Protein AF-A0A168Q678-F1 (afdb_monomer_lite)

Foldseek 3Di:
DDDDPPPPPPDDPCVVVVLCVVLVPPPQWADPVLLCVPPVCLVVLQVVLVPPDPDVPDPDNDDPVSNVVSVVSSVVSRVVLSCVLVVCVVPVPDPVCVDCSCVDPSSVVSSVVSVVVVVVVVVVVVVVVVVVVPD

Organism: Absidia glauca (NCBI:txid4829)

Secondary structure (DSSP, 8-state):
------------TTHHHHHHHHHTT---PPPHHHHHHTTTHHHHHHHHHH--SPPTT------HHHHHHHHHHHHHHHHHHHHHHHHHHH-TT-GGGGSGGGG-HHHHHHHHHHHHHHHHHHHHHHHHHHTTS--

Radius of gyration: 21.45 Å; chains: 1; bounding box: 68×46×50 Å

Sequence (135 aa):
MEQHNDKTAHISPNLPRELVRSMAGLPINPPTNLCKKLFLAIGEWHGRLAEKEPIPGNPIQPTVAENAFVQVIMMFRKTFIQDSVLMMELYPCYPIWQHSIFSDPAYLSFKGQFSIIARECSSMLALKCEGSDAN

InterPro domains:
  IPR031872 Ndc10, domain 2 [PF16787] (27-107)
  IPR038279 Ndc10, domain 2 superfamily [G3DSA:1.10.443.20] (2-129)

Structure (mmCIF, N/CA/C/O backbone):
data_AF-A0A168Q678-F1
#
_entry.id   AF-A0A168Q678-F1
#
loop_
_atom_site.group_PDB
_atom_site.id
_atom_site.type_symbol
_atom_site.label_atom_id
_atom_site.label_alt_id
_atom_site.label_comp_id
_atom_site.label_asym_id
_atom_site.label_entity_id
_atom_site.label_seq_id
_atom_site.pdbx_PDB_ins_code
_atom_site.Cartn_x
_atom_site.Cartn_y
_atom_site.Cartn_z
_atom_site.occupancy
_atom_site.B_iso_or_equiv
_atom_site.auth_seq_id
_atom_site.auth_comp_id
_atom_site.auth_asym_id
_atom_site.auth_atom_id
_atom_site.pdbx_PDB_model_num
ATOM 1 N N . MET A 1 1 ? -30.393 -29.704 28.425 1.00 37.62 1 MET A N 1
ATOM 2 C CA . MET A 1 1 ? -29.964 -29.748 27.013 1.00 37.62 1 MET A CA 1
ATOM 3 C C . MET A 1 1 ? -29.703 -28.316 26.594 1.00 37.62 1 MET A C 1
ATOM 5 O O . MET A 1 1 ? -30.653 -27.573 26.388 1.00 37.62 1 MET A O 1
ATOM 9 N N . GLU A 1 2 ? -28.438 -27.904 26.619 1.00 41.12 2 GLU A N 1
ATOM 10 C CA . GLU A 1 2 ? -28.012 -26.586 26.143 1.00 41.12 2 GLU A CA 1
ATOM 11 C C . GLU A 1 2 ? -28.196 -26.512 24.625 1.00 41.12 2 GLU A C 1
ATOM 13 O O . GLU A 1 2 ? -27.700 -27.370 23.897 1.00 41.12 2 GLU A O 1
ATOM 18 N N . GLN A 1 3 ? -28.919 -25.499 24.148 1.00 41.94 3 GLN A N 1
ATOM 19 C CA . GLN A 1 3 ? -28.903 -25.131 22.736 1.00 41.94 3 GLN A CA 1
ATOM 20 C C . GLN A 1 3 ? -27.729 -24.179 22.512 1.00 41.94 3 GLN A C 1
ATOM 22 O O . GLN A 1 3 ? -27.738 -23.027 22.946 1.00 41.94 3 GLN A O 1
ATOM 27 N N . HIS A 1 4 ? -26.692 -24.706 21.871 1.00 41.44 4 HIS A N 1
ATOM 28 C CA . HIS A 1 4 ? -25.528 -23.958 21.428 1.00 41.44 4 HIS A CA 1
ATOM 29 C C . HIS A 1 4 ? -25.932 -23.069 20.243 1.00 41.44 4 HIS A C 1
ATOM 31 O O . HIS A 1 4 ? -26.136 -23.548 19.129 1.00 41.44 4 HIS A O 1
ATOM 37 N N . ASN A 1 5 ? -26.072 -21.768 20.496 1.00 48.19 5 ASN A N 1
ATOM 38 C CA . ASN A 1 5 ? -26.328 -20.764 19.468 1.00 48.19 5 ASN A CA 1
ATOM 39 C C . ASN A 1 5 ? -25.065 -20.559 18.624 1.00 48.19 5 ASN A C 1
ATOM 41 O O . ASN A 1 5 ? -24.185 -19.776 18.988 1.00 48.19 5 ASN A O 1
ATOM 45 N N . ASP A 1 6 ? -24.990 -21.252 17.492 1.00 46.91 6 ASP A N 1
ATOM 46 C CA . ASP A 1 6 ? -24.012 -20.985 16.443 1.00 46.91 6 ASP A CA 1
ATOM 47 C C . ASP A 1 6 ? -24.356 -19.650 15.759 1.00 46.91 6 ASP A C 1
ATOM 49 O O . ASP A 1 6 ? -25.207 -19.558 14.873 1.00 46.91 6 ASP A O 1
ATOM 53 N N . LYS A 1 7 ? -23.725 -18.572 16.233 1.00 51.69 7 LYS A N 1
ATOM 54 C CA . LYS A 1 7 ? -23.740 -17.26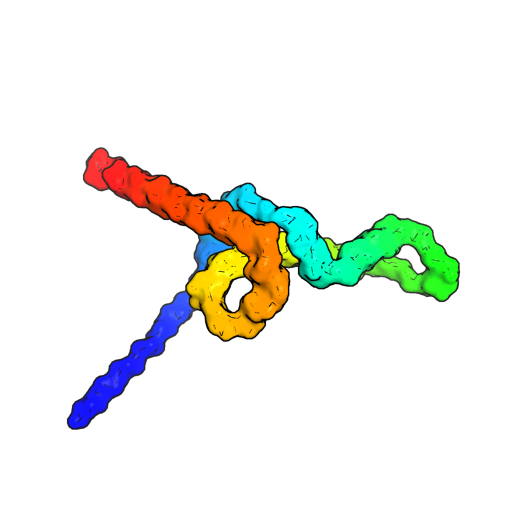1 15.576 1.00 51.69 7 LYS A CA 1
ATOM 55 C C . LYS A 1 7 ? -22.691 -17.256 14.468 1.00 51.69 7 LYS A C 1
ATOM 57 O O . LYS A 1 7 ? -21.689 -16.549 14.554 1.00 51.69 7 LYS A O 1
ATOM 62 N N . THR A 1 8 ? -22.927 -18.030 13.416 1.00 47.34 8 THR A N 1
ATOM 63 C CA . THR A 1 8 ? -22.165 -17.887 12.178 1.00 47.34 8 THR A CA 1
ATOM 64 C C . THR A 1 8 ? -22.545 -16.545 11.549 1.00 47.34 8 THR A C 1
ATOM 66 O O . THR A 1 8 ? -23.649 -16.365 11.034 1.00 47.34 8 THR A O 1
ATOM 69 N N . ALA A 1 9 ? -21.647 -15.563 11.650 1.00 51.62 9 ALA A N 1
ATOM 70 C CA . ALA A 1 9 ? -21.798 -14.271 10.995 1.00 51.62 9 ALA A CA 1
ATOM 71 C C . ALA A 1 9 ? -21.902 -14.494 9.479 1.00 51.62 9 ALA A C 1
ATOM 73 O O . ALA A 1 9 ? -20.947 -14.917 8.829 1.00 51.62 9 ALA A O 1
ATOM 74 N N . HIS A 1 10 ? -23.084 -14.248 8.920 1.00 55.44 10 HIS A N 1
ATOM 75 C CA . HIS A 1 10 ? -23.355 -14.425 7.501 1.00 55.44 10 HIS A CA 1
ATOM 76 C C . HIS A 1 10 ? -22.634 -13.319 6.713 1.00 55.44 10 HIS A C 1
ATOM 78 O O . HIS A 1 10 ? -23.121 -12.194 6.601 1.00 55.44 10 HIS A O 1
ATOM 84 N N . ILE A 1 11 ? -21.439 -13.613 6.199 1.00 53.81 11 ILE A N 1
ATOM 85 C CA . ILE A 1 11 ? -20.664 -12.677 5.376 1.00 53.81 11 ILE A CA 1
ATOM 86 C C . ILE A 1 11 ? -21.398 -12.507 4.039 1.00 53.81 11 ILE A C 1
ATOM 88 O O . ILE A 1 11 ? -21.500 -13.445 3.250 1.00 53.81 11 ILE A O 1
ATOM 92 N N . SER A 1 12 ? -21.938 -11.311 3.783 1.00 48.56 12 SER A N 1
ATOM 93 C CA . SER A 1 12 ? -22.535 -10.981 2.485 1.00 48.56 12 SER A CA 1
ATOM 94 C C . SER A 1 12 ? -21.454 -11.033 1.395 1.00 48.56 12 SER A C 1
ATOM 96 O O . SER A 1 12 ? -20.436 -10.347 1.528 1.00 48.56 12 SER A O 1
ATOM 98 N N . PRO A 1 13 ? -21.654 -11.769 0.285 1.00 51.22 13 PRO A N 1
ATOM 99 C CA . PRO A 1 13 ? -20.673 -11.861 -0.802 1.00 51.22 13 PRO A CA 1
ATOM 100 C C . PRO A 1 13 ? -20.429 -10.517 -1.512 1.00 51.22 13 PRO A C 1
ATOM 102 O O . PRO A 1 13 ? -19.475 -10.383 -2.276 1.00 51.22 13 PRO A O 1
ATOM 105 N N . ASN A 1 14 ? -21.264 -9.507 -1.246 1.00 46.19 14 ASN A N 1
ATOM 106 C CA . ASN A 1 14 ? -21.138 -8.163 -1.807 1.00 46.19 14 ASN A CA 1
ATOM 107 C C . ASN A 1 14 ? -20.399 -7.175 -0.894 1.00 46.19 14 ASN A C 1
ATOM 109 O O . ASN A 1 14 ? -20.040 -6.092 -1.363 1.00 46.19 14 ASN A O 1
ATOM 113 N N . LEU A 1 15 ? -20.117 -7.549 0.361 1.00 59.25 15 LEU A N 1
ATOM 114 C CA . LEU A 1 15 ? -19.455 -6.685 1.343 1.00 59.25 15 LEU A CA 1
ATOM 115 C C . LEU A 1 15 ? -18.135 -6.080 0.820 1.00 59.25 15 LEU A C 1
ATOM 117 O O . LEU A 1 15 ? -17.950 -4.875 0.981 1.00 59.25 15 LEU A O 1
ATOM 121 N N . PRO A 1 16 ? -17.256 -6.818 0.106 1.00 59.47 16 PRO A N 1
ATOM 122 C CA . PRO A 1 16 ? -16.038 -6.228 -0.448 1.00 59.47 16 PRO A CA 1
ATOM 123 C C . PRO A 1 16 ? -16.320 -5.137 -1.489 1.00 59.47 16 PRO A C 1
ATOM 125 O O . PRO A 1 16 ? -15.605 -4.146 -1.556 1.00 59.47 16 PRO A O 1
ATOM 128 N N . ARG A 1 17 ? -17.370 -5.287 -2.306 1.00 58.38 17 ARG A N 1
ATOM 129 C CA . ARG A 1 17 ? -17.678 -4.360 -3.407 1.00 58.38 17 ARG A CA 1
ATOM 130 C C . ARG A 1 17 ? -18.334 -3.078 -2.909 1.00 58.38 17 ARG A C 1
ATOM 132 O O . ARG A 1 17 ? -18.044 -2.007 -3.435 1.00 58.38 17 ARG A O 1
ATOM 139 N N . GLU A 1 18 ? -19.229 -3.185 -1.936 1.00 58.28 18 GLU A N 1
ATOM 140 C CA . GLU A 1 18 ? -19.877 -2.021 -1.326 1.00 58.28 18 GLU A CA 1
ATOM 141 C C . GLU A 1 18 ? -18.888 -1.208 -0.498 1.00 58.28 18 GLU A C 1
ATOM 143 O O . GLU A 1 18 ? -18.859 0.011 -0.639 1.00 58.28 18 GLU A O 1
ATOM 148 N N . LEU A 1 19 ? -18.007 -1.882 0.247 1.00 60.38 19 LEU A N 1
ATOM 149 C CA . LEU A 1 19 ? -16.902 -1.256 0.970 1.00 60.38 19 LEU A CA 1
ATOM 150 C C . LEU A 1 19 ? -15.936 -0.541 0.019 1.00 60.38 19 LEU A C 1
ATOM 152 O O . LEU A 1 19 ? -15.606 0.625 0.209 1.00 60.38 19 LEU A O 1
ATOM 156 N N . VAL A 1 20 ? -15.522 -1.218 -1.057 1.00 60.22 20 VAL A N 1
ATOM 157 C CA . VAL A 1 20 ? -14.683 -0.601 -2.091 1.00 60.22 20 VAL A CA 1
ATOM 158 C C . VAL A 1 20 ? -15.395 0.597 -2.710 1.00 60.22 20 VAL A C 1
ATOM 160 O O . VAL A 1 20 ? -14.741 1.594 -2.957 1.00 60.22 20 VAL A O 1
ATOM 163 N N . ARG A 1 21 ? -16.717 0.563 -2.919 1.00 62.66 21 ARG A N 1
ATOM 164 C CA . ARG A 1 21 ? -17.470 1.699 -3.477 1.00 62.66 21 ARG A CA 1
ATOM 165 C C . ARG A 1 21 ? -17.617 2.867 -2.496 1.00 62.66 21 ARG A C 1
ATOM 167 O O . ARG A 1 21 ? -17.562 4.006 -2.942 1.00 62.66 21 A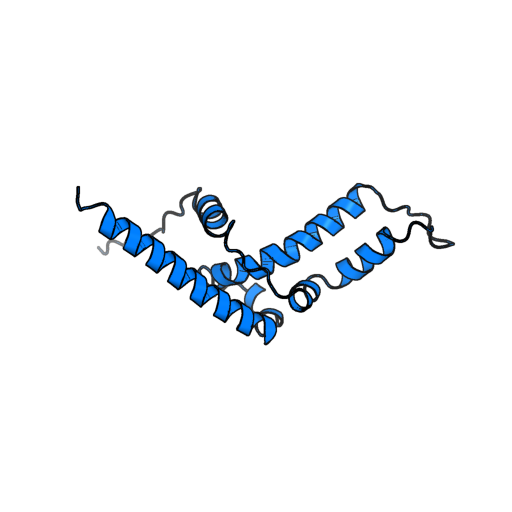RG A O 1
ATOM 174 N N . SER A 1 22 ? -17.798 2.613 -1.199 1.00 59.59 22 SER A N 1
ATOM 175 C CA . SER A 1 22 ? -17.876 3.679 -0.188 1.00 59.59 22 SER A CA 1
ATOM 176 C C . SER A 1 22 ? -16.515 4.333 0.075 1.00 59.59 22 SER A C 1
ATOM 178 O O . SER A 1 22 ? -16.462 5.508 0.429 1.00 59.59 22 SER A O 1
ATOM 180 N N . MET A 1 23 ? -15.419 3.595 -0.134 1.00 57.62 23 MET A N 1
ATOM 181 C CA . MET A 1 23 ? -14.046 4.105 -0.039 1.00 57.62 23 MET A CA 1
ATOM 182 C C . MET A 1 23 ? -13.516 4.693 -1.354 1.00 57.62 23 MET A C 1
ATOM 184 O O . MET A 1 23 ? -12.700 5.620 -1.328 1.00 57.62 23 MET A O 1
ATOM 188 N N . ALA A 1 24 ? -13.973 4.183 -2.504 1.00 51.78 24 ALA A N 1
ATOM 189 C CA . ALA A 1 24 ? -13.637 4.672 -3.839 1.00 51.78 24 ALA A CA 1
ATOM 190 C C . ALA A 1 24 ? -14.299 6.033 -4.067 1.00 51.78 24 ALA A C 1
ATOM 192 O O . ALA A 1 24 ? -15.378 6.150 -4.640 1.00 51.78 24 ALA A O 1
ATOM 193 N N . GLY A 1 25 ? -13.638 7.074 -3.575 1.00 53.22 25 GLY A N 1
ATOM 194 C CA . GLY A 1 25 ? -14.136 8.442 -3.636 1.00 53.22 25 GLY A CA 1
ATOM 195 C C . GLY A 1 25 ? -13.695 9.309 -2.465 1.00 53.22 25 GLY A C 1
ATOM 196 O O . GLY A 1 25 ? -13.845 10.524 -2.550 1.00 53.22 25 GLY A O 1
ATOM 197 N N . LEU A 1 26 ? -13.116 8.731 -1.405 1.00 57.56 26 LEU A N 1
ATOM 198 C CA . LEU A 1 26 ? -12.501 9.526 -0.343 1.00 57.56 26 LEU A CA 1
ATOM 199 C C . LEU A 1 26 ? -11.241 10.206 -0.913 1.00 57.56 26 LEU A C 1
ATOM 201 O O . LEU A 1 26 ? -10.304 9.508 -1.307 1.00 57.56 26 LEU A O 1
ATOM 205 N N . PRO A 1 27 ? -11.189 11.549 -1.002 1.00 59.53 27 PRO A N 1
ATOM 206 C CA . PRO A 1 27 ? -10.168 12.279 -1.755 1.00 59.53 27 PRO A CA 1
ATOM 207 C C . PRO A 1 27 ? -8.849 12.407 -0.977 1.00 59.53 27 PRO A C 1
ATOM 209 O O . PRO A 1 27 ? -8.169 13.430 -1.055 1.00 59.53 27 PRO A O 1
ATOM 212 N N . ILE A 1 28 ? -8.479 11.393 -0.192 1.00 72.00 28 ILE A N 1
ATOM 213 C CA . ILE A 1 28 ? -7.305 11.447 0.676 1.00 72.00 28 ILE A CA 1
ATOM 214 C C . ILE A 1 28 ? -6.229 10.546 0.093 1.00 72.00 28 ILE A C 1
ATOM 216 O O . ILE A 1 28 ? -6.181 9.340 0.326 1.00 72.00 28 ILE A O 1
ATOM 220 N N . ASN A 1 29 ? -5.343 11.162 -0.679 1.00 82.50 29 ASN A N 1
ATOM 221 C CA . ASN A 1 29 ? -4.161 10.476 -1.165 1.00 82.50 29 ASN A CA 1
ATOM 222 C C . ASN A 1 29 ? -3.168 10.301 -0.007 1.00 82.50 29 ASN A C 1
ATOM 224 O O . ASN A 1 29 ? -2.815 11.293 0.639 1.00 82.50 29 ASN A O 1
ATOM 228 N N . PRO A 1 30 ? -2.673 9.081 0.247 1.00 87.50 30 PRO A N 1
ATOM 229 C CA . PRO A 1 30 ? -1.646 8.882 1.253 1.00 87.50 30 PRO A CA 1
ATOM 230 C C . PRO A 1 30 ? -0.345 9.609 0.892 1.00 87.50 30 PRO A C 1
ATOM 232 O O . PRO A 1 30 ? -0.046 9.801 -0.294 1.00 87.50 30 PRO A O 1
ATOM 235 N N . PRO A 1 31 ? 0.476 9.985 1.891 1.00 89.62 31 PRO A N 1
ATOM 236 C CA . PRO A 1 31 ? 1.746 10.654 1.646 1.00 89.62 31 PRO A CA 1
ATOM 237 C C . PRO A 1 31 ? 2.638 9.866 0.675 1.00 89.62 31 PRO A C 1
ATOM 239 O O . PRO A 1 31 ? 2.884 8.667 0.840 1.00 89.62 31 PRO A O 1
ATOM 242 N N . THR A 1 32 ? 3.168 10.541 -0.347 1.00 90.12 32 THR A N 1
ATOM 243 C CA . THR A 1 32 ? 3.986 9.896 -1.390 1.00 90.12 32 THR A CA 1
ATOM 244 C C . THR A 1 32 ? 5.238 9.226 -0.819 1.00 90.12 32 THR A C 1
ATOM 246 O O . THR A 1 32 ? 5.632 8.153 -1.277 1.00 90.12 32 THR A O 1
ATOM 249 N N . ASN A 1 33 ? 5.876 9.840 0.182 1.00 91.69 33 ASN A N 1
ATOM 250 C CA . ASN A 1 33 ? 7.052 9.278 0.853 1.00 91.69 33 ASN A CA 1
ATOM 251 C C . ASN A 1 33 ? 6.723 7.970 1.587 1.00 91.69 33 ASN A C 1
ATOM 253 O O . ASN A 1 33 ? 7.524 7.041 1.550 1.00 91.69 33 ASN A O 1
ATOM 257 N N . LEU A 1 34 ? 5.538 7.880 2.191 1.00 93.12 34 LEU A N 1
ATOM 258 C CA . LEU A 1 34 ? 5.040 6.688 2.858 1.00 93.12 34 LEU A CA 1
ATOM 259 C C . LEU A 1 34 ? 4.756 5.575 1.846 1.00 93.12 34 LEU A C 1
ATOM 261 O O . LEU A 1 34 ? 5.248 4.462 2.008 1.00 93.12 34 LEU A O 1
ATOM 265 N N . CYS A 1 35 ? 4.071 5.888 0.741 1.00 92.06 35 CYS A N 1
ATOM 266 C CA . CYS A 1 35 ? 3.803 4.918 -0.328 1.00 92.06 35 CYS A CA 1
ATOM 267 C C . CYS A 1 35 ? 5.088 4.326 -0.927 1.00 92.06 35 CYS A C 1
ATOM 269 O O . CYS A 1 35 ? 5.128 3.146 -1.267 1.00 92.06 35 CYS A O 1
ATOM 271 N N . LYS A 1 36 ? 6.154 5.129 -1.052 1.00 91.75 36 LYS A N 1
ATOM 272 C CA . LYS A 1 36 ? 7.454 4.669 -1.569 1.00 91.75 36 LYS A CA 1
ATOM 273 C C . LYS A 1 36 ? 8.141 3.647 -0.656 1.00 91.75 36 LYS A C 1
ATOM 275 O O . LYS A 1 36 ? 8.957 2.882 -1.161 1.00 91.75 36 LYS A O 1
ATOM 280 N N . LYS A 1 37 ? 7.812 3.606 0.644 1.00 92.31 37 LYS A N 1
ATOM 281 C CA . LYS A 1 37 ? 8.368 2.627 1.597 1.00 92.31 37 LYS A CA 1
ATOM 282 C C . LYS A 1 37 ? 7.833 1.209 1.371 1.00 92.31 37 LYS A C 1
ATOM 284 O O . LYS A 1 37 ? 8.503 0.249 1.734 1.00 92.31 37 LYS A O 1
ATOM 289 N N . LEU A 1 38 ? 6.667 1.057 0.741 1.00 91.00 38 LEU A N 1
ATOM 290 C CA . LEU A 1 38 ? 6.155 -0.246 0.313 1.00 91.00 38 LEU A CA 1
ATOM 291 C C . LEU A 1 38 ? 6.866 -0.715 -0.951 1.00 91.00 38 LEU A C 1
ATOM 293 O O . LEU A 1 38 ? 6.997 0.041 -1.908 1.00 91.00 38 LEU A O 1
ATOM 297 N N . PHE A 1 39 ? 7.269 -1.985 -1.000 1.00 89.25 39 PHE A N 1
ATOM 298 C CA . PHE A 1 39 ? 7.884 -2.596 -2.184 1.00 89.25 39 PHE A CA 1
ATOM 299 C C . PHE A 1 39 ? 9.069 -1.794 -2.743 1.00 89.25 39 PHE A C 1
ATOM 301 O O . PHE A 1 39 ? 9.105 -1.578 -3.947 1.00 89.25 39 PHE A O 1
ATOM 308 N N . LEU A 1 40 ? 9.983 -1.284 -1.905 1.00 89.25 40 LEU A N 1
ATOM 309 C CA . LEU A 1 40 ? 11.059 -0.330 -2.264 1.00 89.25 40 LEU A CA 1
ATOM 310 C C . LEU A 1 40 ? 11.642 -0.518 -3.679 1.00 89.25 40 LEU A C 1
ATOM 312 O O . LEU A 1 40 ? 11.660 0.435 -4.462 1.00 89.25 40 LEU A O 1
ATOM 316 N N . ALA A 1 41 ? 11.990 -1.761 -4.029 1.00 89.50 41 ALA A N 1
ATOM 317 C CA . ALA A 1 41 ? 12.551 -2.153 -5.322 1.00 89.50 41 ALA A CA 1
ATOM 318 C C . ALA A 1 41 ? 11.750 -1.649 -6.539 1.00 89.50 41 ALA A C 1
ATOM 320 O O . ALA A 1 41 ? 12.331 -1.322 -7.564 1.00 89.50 41 ALA A O 1
ATOM 321 N N . ILE A 1 42 ? 10.424 -1.517 -6.455 1.00 91.25 42 ILE A N 1
ATOM 322 C CA . ILE A 1 42 ? 9.585 -1.072 -7.583 1.00 91.25 42 ILE A CA 1
ATOM 323 C C . ILE A 1 42 ? 9.919 0.358 -8.030 1.00 91.25 42 ILE A C 1
ATOM 325 O O . ILE A 1 42 ? 9.750 0.682 -9.200 1.00 91.25 42 ILE A O 1
ATOM 329 N N . GLY A 1 43 ? 10.416 1.218 -7.132 1.00 87.50 43 GLY A N 1
ATOM 330 C CA . GLY A 1 43 ? 10.872 2.557 -7.528 1.00 87.50 43 GLY A CA 1
ATOM 331 C C . GLY A 1 43 ? 12.132 2.509 -8.396 1.00 87.50 43 GLY A C 1
ATOM 332 O O . GLY A 1 43 ? 12.232 3.237 -9.378 1.00 87.50 43 GLY A O 1
ATOM 333 N N . GLU A 1 44 ? 13.055 1.614 -8.053 1.00 88.25 44 GLU A N 1
ATOM 334 C CA . GLU A 1 44 ? 14.278 1.349 -8.811 1.00 88.25 44 GLU A CA 1
ATOM 335 C C . GLU A 1 44 ? 13.962 0.693 -10.160 1.00 88.25 44 GLU A C 1
ATOM 337 O O . GLU A 1 44 ? 14.441 1.157 -11.193 1.00 88.25 44 GLU A O 1
ATOM 342 N N . TRP A 1 45 ? 13.081 -0.314 -10.174 1.00 88.69 45 TRP A N 1
ATOM 343 C CA . TRP A 1 45 ? 12.597 -0.940 -11.407 1.00 88.69 45 TRP A CA 1
ATOM 344 C C . TRP A 1 45 ? 11.918 0.070 -12.331 1.00 88.69 45 TRP A C 1
ATOM 346 O O . TRP A 1 45 ? 12.225 0.099 -13.514 1.00 88.69 45 TRP A O 1
ATOM 356 N N . HIS A 1 46 ? 11.066 0.955 -11.809 1.00 87.88 46 HIS A N 1
ATOM 357 C CA . HIS A 1 46 ? 10.453 2.006 -12.623 1.00 87.88 46 HIS A CA 1
ATOM 358 C C . HIS A 1 46 ? 11.495 2.925 -13.284 1.00 87.88 46 HIS A C 1
ATOM 360 O O . HIS A 1 46 ? 11.324 3.296 -14.440 1.00 87.88 46 HIS A O 1
ATOM 366 N N . GLY A 1 47 ? 12.573 3.285 -12.577 1.00 86.12 47 GLY A N 1
ATOM 367 C CA . GLY A 1 47 ? 13.673 4.067 -13.154 1.00 86.12 47 GLY A CA 1
ATOM 368 C C . GLY A 1 47 ? 14.388 3.316 -14.278 1.00 86.12 47 GLY A C 1
ATOM 369 O O . GLY A 1 47 ? 14.492 3.829 -15.387 1.00 86.12 47 GLY A O 1
ATOM 370 N N . ARG A 1 48 ? 14.775 2.062 -14.016 1.00 83.88 48 ARG A N 1
ATOM 371 C CA . ARG A 1 48 ? 15.470 1.199 -14.986 1.00 83.88 48 ARG A CA 1
ATOM 372 C C . ARG A 1 48 ? 14.658 0.922 -16.247 1.00 83.88 48 ARG A C 1
ATOM 374 O O . ARG A 1 48 ? 15.225 0.870 -17.326 1.00 83.88 48 ARG A O 1
ATOM 381 N N . LEU A 1 49 ? 13.344 0.734 -16.125 1.00 81.62 49 LEU A N 1
ATOM 382 C CA . LEU A 1 49 ? 12.485 0.500 -17.290 1.00 81.62 49 LEU A CA 1
ATOM 383 C C . LEU A 1 49 ? 12.194 1.797 -18.075 1.00 81.62 49 LEU A C 1
ATOM 385 O O . LEU A 1 49 ? 11.845 1.732 -19.252 1.00 81.62 49 LEU A O 1
ATOM 389 N N . ALA A 1 50 ? 12.323 2.972 -17.441 1.00 77.75 50 ALA A N 1
ATOM 390 C CA . ALA A 1 50 ? 12.190 4.272 -18.104 1.00 77.75 50 ALA A CA 1
ATOM 391 C C . ALA A 1 50 ? 13.460 4.677 -18.876 1.00 77.75 50 ALA A C 1
ATOM 393 O O . ALA A 1 50 ? 13.382 5.471 -19.820 1.00 77.75 50 ALA A O 1
ATOM 394 N N . GLU A 1 51 ? 14.617 4.129 -18.497 1.00 73.75 51 GLU A N 1
ATOM 395 C CA . GLU A 1 51 ? 15.862 4.244 -19.249 1.00 73.75 51 GLU A CA 1
ATOM 396 C C . GLU A 1 51 ? 15.720 3.475 -20.573 1.00 73.75 51 GLU A C 1
ATOM 398 O O . GLU A 1 51 ? 15.729 2.251 -20.634 1.00 73.75 51 GLU A O 1
ATOM 403 N N . LYS A 1 52 ? 15.536 4.225 -21.667 1.00 64.12 52 LYS A N 1
ATOM 404 C CA . LYS A 1 52 ? 15.430 3.685 -23.035 1.00 64.12 52 LYS A CA 1
ATOM 405 C C . LYS A 1 52 ? 16.751 3.123 -23.572 1.00 64.12 52 LYS A C 1
ATOM 407 O O . LYS A 1 52 ? 16.757 2.506 -24.635 1.00 64.12 52 LYS A O 1
ATOM 412 N N . GLU A 1 53 ? 17.853 3.384 -22.879 1.00 62.19 53 GLU A N 1
ATOM 413 C CA . GLU A 1 53 ? 19.188 2.942 -23.258 1.00 62.19 53 GLU A CA 1
ATOM 414 C C . GLU A 1 53 ? 19.403 1.512 -22.739 1.00 62.19 53 GLU A C 1
ATOM 4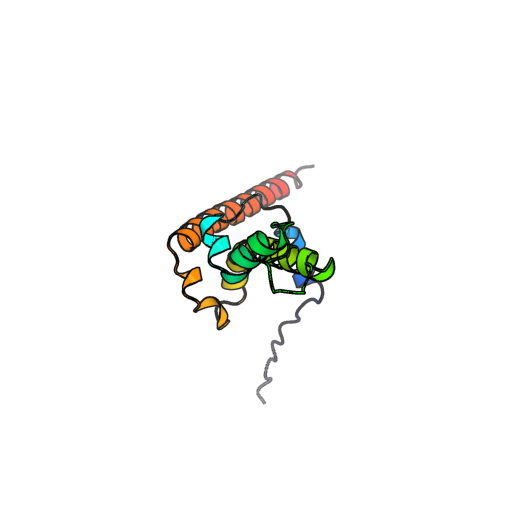16 O O . GLU A 1 53 ? 19.333 1.282 -21.530 1.00 62.19 53 GLU A O 1
ATOM 421 N N . PRO A 1 54 ? 19.646 0.526 -23.618 1.00 58.91 54 PRO A N 1
ATOM 422 C CA . PRO A 1 54 ? 19.976 -0.819 -23.177 1.00 58.91 54 PRO A CA 1
ATOM 423 C C . PRO A 1 54 ? 21.284 -0.774 -22.386 1.00 58.91 54 PRO A C 1
ATOM 425 O O . PRO A 1 54 ? 22.309 -0.312 -22.887 1.00 58.91 54 PRO A O 1
ATOM 428 N N . ILE A 1 55 ? 21.254 -1.267 -21.146 1.00 64.81 55 ILE A N 1
ATOM 429 C CA . ILE A 1 55 ? 22.453 -1.407 -20.316 1.00 64.81 55 ILE A CA 1
ATOM 430 C C . ILE A 1 55 ? 23.477 -2.231 -21.121 1.00 64.81 55 ILE A C 1
ATOM 432 O O . ILE A 1 55 ? 23.165 -3.371 -21.483 1.00 64.81 55 ILE A O 1
ATOM 436 N N . PRO A 1 56 ? 24.685 -1.707 -21.412 1.00 61.31 56 PRO A N 1
ATOM 437 C CA . PRO A 1 56 ? 25.686 -2.443 -22.175 1.00 61.31 56 PRO A CA 1
ATOM 438 C C . PRO A 1 56 ? 26.009 -3.770 -21.475 1.00 61.31 56 PRO A C 1
ATOM 440 O O . PRO A 1 56 ? 26.529 -3.782 -20.362 1.00 61.31 56 PRO A O 1
ATOM 443 N N . GLY A 1 57 ? 25.658 -4.893 -22.109 1.00 65.00 57 GLY A N 1
ATOM 444 C CA . GLY A 1 57 ? 25.841 -6.240 -21.553 1.00 65.00 57 GLY A CA 1
ATOM 445 C C . GLY A 1 57 ? 24.605 -6.877 -20.900 1.00 65.00 57 GLY A C 1
ATOM 446 O O . GLY A 1 57 ? 24.691 -8.034 -20.495 1.00 65.00 57 GLY A O 1
ATOM 447 N N . ASN A 1 58 ? 23.455 -6.193 -20.837 1.00 60.34 58 ASN A N 1
ATOM 448 C CA . ASN A 1 58 ? 22.173 -6.799 -20.457 1.00 60.34 58 ASN A CA 1
ATOM 449 C C . ASN A 1 58 ? 21.258 -6.926 -21.696 1.00 60.34 58 ASN A C 1
ATOM 451 O O . ASN A 1 58 ? 20.862 -5.907 -22.259 1.00 60.34 58 ASN A O 1
ATOM 455 N N . PRO A 1 59 ? 20.898 -8.145 -22.133 1.00 57.12 59 PRO A N 1
ATOM 456 C CA . PRO A 1 59 ? 20.079 -8.351 -23.329 1.00 57.12 59 PRO A CA 1
ATOM 457 C C . PRO A 1 59 ? 18.576 -8.092 -23.126 1.00 57.12 59 PRO A C 1
ATOM 459 O O . PRO A 1 59 ? 17.809 -8.210 -24.081 1.00 57.12 59 PRO A O 1
ATOM 462 N N . ILE A 1 60 ? 18.120 -7.794 -21.907 1.00 63.75 60 ILE A N 1
ATOM 463 C CA . ILE A 1 60 ? 16.689 -7.726 -21.596 1.00 63.75 60 ILE A CA 1
ATOM 464 C C . ILE A 1 60 ? 16.168 -6.313 -21.877 1.00 63.75 60 ILE A C 1
ATOM 466 O O . ILE A 1 60 ? 16.376 -5.391 -21.089 1.00 63.75 60 ILE A O 1
ATOM 470 N N . GLN A 1 61 ? 15.465 -6.146 -23.001 1.00 67.12 61 GLN A N 1
ATOM 471 C CA . GLN A 1 61 ? 14.584 -4.995 -23.193 1.00 67.12 61 GLN A CA 1
ATOM 472 C C . GLN A 1 61 ? 13.372 -5.113 -22.255 1.00 67.12 61 GLN A C 1
ATOM 474 O O . GLN A 1 61 ? 12.766 -6.186 -22.208 1.00 67.12 61 GLN A O 1
ATOM 479 N N . PRO A 1 62 ? 12.970 -4.022 -21.577 1.00 68.56 62 PRO A N 1
ATOM 480 C CA . PRO A 1 62 ? 11.711 -3.943 -20.845 1.00 68.56 62 PRO A CA 1
ATOM 481 C C . PRO A 1 62 ? 10.533 -4.415 -21.703 1.00 68.56 62 PRO A C 1
ATOM 483 O O . PRO A 1 62 ? 10.155 -3.765 -22.682 1.00 68.56 62 PRO A O 1
ATOM 486 N N . THR A 1 63 ? 9.918 -5.533 -21.341 1.00 82.19 63 THR A N 1
ATOM 487 C CA . THR A 1 63 ? 8.705 -6.009 -22.005 1.00 82.19 63 THR A CA 1
ATOM 488 C C . THR A 1 63 ? 7.498 -5.168 -21.578 1.00 82.19 63 THR A C 1
ATOM 490 O O . THR A 1 63 ? 7.444 -4.596 -20.485 1.00 82.19 63 THR A O 1
ATOM 493 N N . VAL A 1 64 ? 6.473 -5.094 -22.435 1.00 83.56 64 VAL A N 1
ATOM 494 C CA . VAL A 1 64 ? 5.213 -4.382 -22.132 1.00 83.56 64 VAL A CA 1
ATOM 495 C C . VAL A 1 64 ? 4.587 -4.881 -20.820 1.00 83.56 64 VAL A C 1
ATOM 497 O O . VAL A 1 64 ? 4.041 -4.087 -20.055 1.00 83.56 64 VAL A O 1
ATOM 500 N N . ALA A 1 65 ? 4.719 -6.178 -20.528 1.00 87.25 65 ALA A N 1
ATOM 501 C CA . ALA A 1 65 ? 4.217 -6.790 -19.304 1.00 87.25 65 ALA A CA 1
ATOM 502 C C . ALA A 1 65 ? 4.948 -6.292 -18.045 1.00 87.25 65 ALA A C 1
ATOM 504 O O . ALA A 1 65 ? 4.289 -5.970 -17.059 1.00 87.25 65 ALA A O 1
ATOM 505 N N . GLU A 1 66 ? 6.279 -6.172 -18.073 1.00 87.69 66 GLU A N 1
ATOM 506 C CA . GLU A 1 66 ? 7.061 -5.663 -16.934 1.00 87.69 66 GLU A CA 1
ATOM 507 C C . GLU A 1 66 ? 6.703 -4.208 -16.618 1.00 87.69 66 GLU A C 1
ATOM 509 O O . GLU A 1 66 ? 6.463 -3.861 -15.459 1.00 87.69 66 GLU A O 1
ATOM 514 N N . ASN A 1 67 ? 6.572 -3.378 -17.656 1.00 87.31 67 ASN A N 1
ATOM 515 C CA . ASN A 1 67 ? 6.132 -1.990 -17.517 1.00 87.31 67 ASN A CA 1
ATOM 516 C C . ASN A 1 67 ? 4.732 -1.888 -16.898 1.00 87.31 67 ASN A C 1
ATOM 518 O O . ASN A 1 67 ? 4.523 -1.127 -15.949 1.00 87.31 67 ASN A O 1
ATOM 522 N N . ALA A 1 68 ? 3.776 -2.674 -17.399 1.00 90.75 68 ALA A N 1
ATOM 523 C CA . ALA A 1 68 ? 2.419 -2.702 -16.860 1.00 90.75 68 ALA A CA 1
ATOM 524 C C . ALA A 1 68 ? 2.394 -3.204 -15.407 1.00 90.75 68 ALA A C 1
ATOM 526 O O . ALA A 1 68 ? 1.713 -2.622 -14.562 1.00 90.75 68 ALA A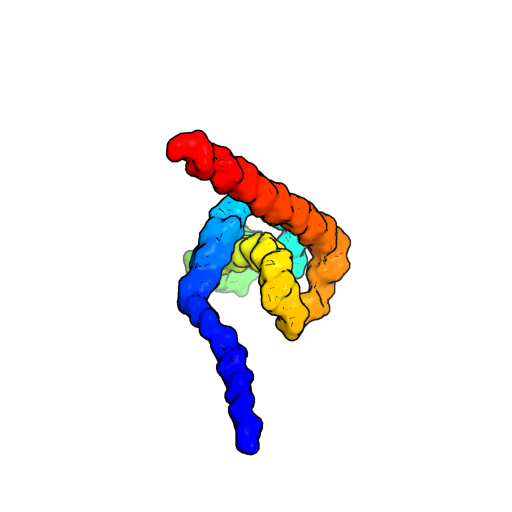 O 1
ATOM 527 N N . PHE A 1 69 ? 3.174 -4.238 -15.084 1.00 91.69 69 PHE A N 1
ATOM 528 C CA . PHE A 1 69 ? 3.245 -4.787 -13.733 1.00 91.69 69 PHE A CA 1
ATOM 529 C C . PHE A 1 69 ? 3.812 -3.775 -12.732 1.00 91.69 69 PHE A C 1
ATOM 531 O O . PHE A 1 69 ? 3.228 -3.568 -11.667 1.00 91.69 69 PHE A O 1
ATOM 538 N N . VAL A 1 70 ? 4.895 -3.074 -13.086 1.00 91.62 70 VAL A N 1
ATOM 539 C CA . VAL A 1 70 ? 5.454 -2.001 -12.250 1.00 91.62 70 VAL A CA 1
ATOM 540 C C . VAL A 1 70 ? 4.418 -0.906 -11.990 1.00 91.62 70 VAL A C 1
ATOM 542 O O . VAL A 1 70 ? 4.262 -0.485 -10.840 1.00 91.62 70 VAL A O 1
ATOM 545 N N . GLN A 1 71 ? 3.654 -0.490 -13.007 1.00 91.69 71 GLN A N 1
ATOM 546 C CA . GLN A 1 71 ? 2.574 0.489 -12.828 1.00 91.69 71 GLN A CA 1
ATOM 547 C C . GLN A 1 71 ? 1.484 -0.012 -11.875 1.00 91.69 71 GLN A C 1
ATOM 549 O O . GLN A 1 71 ? 1.073 0.727 -10.975 1.00 91.69 71 GLN A O 1
ATOM 554 N N . VAL A 1 72 ? 1.059 -1.270 -12.018 1.00 94.19 72 VAL A N 1
ATOM 555 C CA . VAL A 1 72 ? 0.066 -1.885 -11.125 1.00 94.19 72 VAL A CA 1
ATOM 556 C C . VAL A 1 72 ? 0.557 -1.867 -9.682 1.00 94.19 72 VAL A C 1
ATOM 558 O O . VAL A 1 72 ? -0.192 -1.450 -8.801 1.00 94.19 72 VAL A O 1
ATOM 561 N N . ILE A 1 73 ? 1.818 -2.223 -9.418 1.00 94.62 73 ILE A N 1
ATOM 562 C CA . ILE A 1 73 ? 2.349 -2.179 -8.050 1.00 94.62 73 ILE A CA 1
ATOM 563 C C . ILE A 1 73 ? 2.449 -0.737 -7.527 1.00 94.62 73 ILE A C 1
ATOM 565 O O . ILE A 1 73 ? 2.170 -0.483 -6.354 1.00 94.62 73 ILE A O 1
ATOM 569 N N . MET A 1 74 ? 2.792 0.239 -8.372 1.00 90.94 74 MET A N 1
ATOM 570 C CA . MET A 1 74 ? 2.799 1.652 -7.973 1.00 90.94 74 MET A CA 1
ATOM 571 C C . MET A 1 74 ? 1.411 2.171 -7.591 1.00 90.94 74 MET A C 1
ATOM 573 O O . MET A 1 74 ? 1.296 2.921 -6.618 1.00 90.94 74 MET A O 1
ATOM 577 N N . MET A 1 75 ? 0.368 1.767 -8.318 1.00 91.12 75 MET A N 1
ATOM 578 C CA . MET A 1 75 ? -1.019 2.066 -7.953 1.00 91.12 75 MET A CA 1
ATOM 579 C C . MET A 1 75 ? -1.422 1.325 -6.678 1.00 91.12 75 MET A C 1
ATOM 581 O O . MET A 1 75 ? -1.964 1.943 -5.761 1.00 91.12 75 MET A O 1
ATOM 585 N N . PHE A 1 76 ? -1.065 0.044 -6.584 1.00 91.81 76 PHE A N 1
ATOM 586 C CA . PHE A 1 76 ? -1.364 -0.800 -5.435 1.00 91.81 76 PHE A CA 1
ATOM 587 C C . PHE A 1 76 ? -0.789 -0.236 -4.134 1.00 91.81 76 PHE A C 1
ATOM 589 O O . PHE A 1 76 ? -1.468 -0.252 -3.117 1.00 91.81 76 PHE A O 1
ATOM 596 N N . ARG A 1 77 ? 0.421 0.341 -4.149 1.00 93.25 77 ARG A N 1
ATOM 597 C CA . ARG A 1 77 ? 1.001 1.013 -2.968 1.00 93.25 77 ARG A CA 1
ATOM 598 C C . ARG A 1 77 ? 0.074 2.078 -2.379 1.00 93.25 77 ARG A C 1
ATOM 600 O O . ARG A 1 77 ? -0.019 2.191 -1.160 1.00 93.25 77 ARG A O 1
ATOM 607 N N . LYS A 1 78 ? -0.582 2.865 -3.237 1.00 90.38 78 LYS A N 1
ATOM 608 C CA . LYS A 1 78 ? -1.479 3.943 -2.804 1.00 90.38 78 LYS A CA 1
ATOM 609 C C . LYS A 1 78 ? -2.775 3.375 -2.245 1.00 90.38 78 LYS A C 1
ATOM 611 O O . LYS A 1 78 ? -3.132 3.704 -1.120 1.00 90.38 78 LYS A O 1
ATOM 616 N N . THR A 1 79 ? -3.433 2.496 -3.000 1.00 89.25 79 THR A N 1
ATOM 617 C CA . THR A 1 79 ? -4.704 1.890 -2.575 1.00 89.25 79 THR A CA 1
ATOM 618 C C . THR A 1 79 ? -4.521 1.057 -1.313 1.00 89.25 79 THR A C 1
ATOM 620 O O . THR A 1 79 ? -5.325 1.146 -0.401 1.00 89.25 79 THR A O 1
ATOM 623 N N . PHE A 1 80 ? -3.411 0.327 -1.199 1.00 91.81 80 PHE A N 1
ATOM 624 C CA . PHE A 1 80 ? -3.107 -0.474 -0.020 1.00 91.81 80 PHE A CA 1
ATOM 625 C C . PHE A 1 80 ? -2.969 0.377 1.252 1.00 91.81 80 PHE A C 1
ATOM 627 O O . PHE A 1 80 ? -3.564 0.022 2.260 1.00 91.81 80 PHE A O 1
ATOM 634 N N . ILE A 1 81 ? -2.235 1.501 1.224 1.00 91.88 81 ILE A N 1
ATOM 635 C CA . ILE A 1 81 ? -2.124 2.399 2.394 1.00 91.88 81 ILE A CA 1
ATOM 636 C C . ILE A 1 81 ? -3.440 3.126 2.689 1.00 91.88 81 ILE A C 1
ATOM 638 O O . ILE A 1 81 ? -3.762 3.369 3.850 1.00 91.88 81 ILE A O 1
ATOM 642 N N . GLN A 1 82 ? -4.182 3.512 1.653 1.00 88.56 82 GLN A N 1
ATOM 643 C CA . GLN A 1 82 ? -5.476 4.165 1.823 1.00 88.56 82 GLN A CA 1
ATOM 644 C C . GLN A 1 82 ? -6.471 3.223 2.512 1.00 88.56 82 GLN A C 1
ATOM 646 O O . GLN A 1 82 ? -7.032 3.563 3.552 1.00 88.56 82 GLN A O 1
ATOM 651 N N . ASP A 1 83 ? -6.630 2.016 1.973 1.00 86.81 83 ASP A N 1
ATOM 652 C CA . ASP A 1 83 ? -7.609 1.043 2.449 1.00 86.81 83 ASP A CA 1
ATOM 653 C C . ASP A 1 83 ? -7.164 0.376 3.759 1.00 86.81 83 ASP A C 1
ATOM 655 O O . ASP A 1 83 ? -8.006 -0.087 4.532 1.00 86.81 83 ASP A O 1
ATOM 659 N N . SER A 1 84 ? -5.858 0.348 4.067 1.00 90.50 84 SER A N 1
ATOM 660 C CA . SER A 1 84 ? -5.359 -0.253 5.309 1.00 90.50 84 SER A CA 1
ATOM 661 C C . SER A 1 84 ? -5.919 0.412 6.559 1.00 90.50 84 SER A C 1
ATOM 663 O O . SER A 1 84 ? -6.041 -0.259 7.579 1.00 90.50 84 SER A O 1
ATOM 665 N N . VAL A 1 85 ? -6.288 1.697 6.503 1.00 88.62 85 VAL A N 1
ATOM 666 C CA . VAL A 1 85 ? -6.911 2.380 7.645 1.00 88.62 85 VAL A CA 1
ATOM 667 C C . VAL A 1 85 ? -8.194 1.662 8.056 1.00 88.62 85 VAL A C 1
ATOM 669 O O . VAL A 1 85 ? -8.324 1.273 9.217 1.00 88.62 85 VAL A O 1
ATOM 672 N N . LEU A 1 86 ? -9.086 1.410 7.096 1.00 83.31 86 LEU A N 1
ATOM 673 C CA . LEU A 1 86 ? -10.342 0.711 7.352 1.00 83.31 86 LEU A CA 1
ATOM 674 C C . LEU A 1 86 ? -10.124 -0.786 7.583 1.00 83.31 86 LEU A C 1
ATOM 676 O O . LEU A 1 86 ? -10.737 -1.380 8.466 1.00 83.31 86 LEU A O 1
ATOM 680 N N . MET A 1 87 ? -9.212 -1.410 6.836 1.00 86.62 87 MET A N 1
ATOM 681 C CA . MET A 1 87 ? -8.924 -2.837 7.000 1.00 86.62 87 MET A CA 1
ATOM 682 C C . MET A 1 87 ? -8.331 -3.159 8.380 1.00 86.62 87 MET A C 1
ATOM 684 O O . MET A 1 87 ? -8.589 -4.239 8.907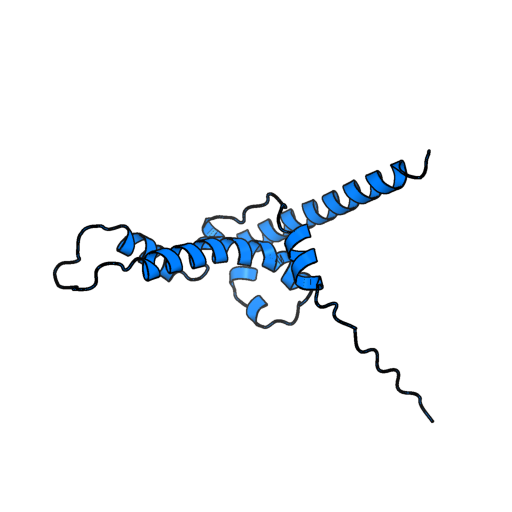 1.00 86.62 87 MET A O 1
ATOM 688 N N . MET A 1 88 ? -7.591 -2.233 8.998 1.00 88.62 88 MET A N 1
ATOM 689 C CA . MET A 1 88 ? -7.128 -2.367 10.384 1.00 88.62 88 MET A CA 1
ATOM 690 C C . MET A 1 88 ? -8.262 -2.245 11.411 1.00 88.62 88 MET A C 1
ATOM 692 O O . MET A 1 88 ? -8.158 -2.842 12.479 1.00 88.62 88 MET A O 1
ATOM 696 N N . GLU A 1 89 ? -9.317 -1.478 11.124 1.00 85.00 89 GLU A N 1
ATOM 697 C CA . GLU A 1 89 ? -10.503 -1.380 11.989 1.00 85.00 89 GLU A CA 1
ATOM 698 C C . GLU A 1 89 ? -11.378 -2.633 11.877 1.00 85.00 89 GLU A C 1
ATOM 700 O O . GLU A 1 89 ? -11.828 -3.166 12.890 1.00 85.00 89 GLU A O 1
ATOM 705 N N . LEU A 1 90 ? -11.573 -3.137 10.655 1.00 83.44 90 LEU A N 1
ATOM 706 C CA . LEU A 1 90 ? -12.378 -4.333 10.393 1.00 83.44 90 LEU A CA 1
ATOM 707 C C . LEU A 1 90 ? -11.674 -5.627 10.822 1.00 83.44 90 LEU A C 1
ATOM 709 O O . LEU A 1 90 ? -12.321 -6.552 11.311 1.00 83.44 90 LEU A O 1
ATOM 713 N N . TYR A 1 91 ? -10.354 -5.706 10.634 1.00 88.44 91 TYR A N 1
ATOM 714 C CA . TYR A 1 91 ? -9.576 -6.933 10.822 1.00 88.44 91 TYR A CA 1
ATOM 715 C C . TYR A 1 91 ? -8.297 -6.698 11.645 1.00 88.44 91 TYR A C 1
ATOM 717 O O . TYR A 1 91 ? -7.195 -6.967 11.158 1.00 88.44 91 TYR A O 1
ATOM 725 N N . PRO A 1 92 ? -8.391 -6.242 12.908 1.00 89.06 92 PRO A N 1
ATOM 726 C CA . PRO A 1 92 ? -7.235 -5.807 13.702 1.00 89.06 92 PRO A CA 1
ATOM 727 C C . PRO A 1 92 ? -6.201 -6.910 13.984 1.00 89.06 92 PRO A C 1
ATOM 729 O O . PRO A 1 92 ? -5.042 -6.613 14.261 1.00 89.06 92 PRO A O 1
ATOM 732 N N . CYS A 1 93 ? -6.589 -8.184 13.891 1.00 90.94 93 CYS A N 1
ATOM 733 C CA . CYS A 1 93 ? -5.728 -9.326 14.210 1.00 90.94 93 CYS A CA 1
ATOM 734 C C . CYS A 1 93 ? -4.888 -9.844 13.028 1.00 90.94 93 CYS A C 1
ATOM 736 O O . CYS A 1 93 ? -4.210 -10.861 13.170 1.00 90.94 93 CYS A O 1
ATOM 738 N N . TYR A 1 94 ? -4.923 -9.194 11.860 1.00 90.44 94 TYR A N 1
ATOM 739 C CA . TYR A 1 94 ? -4.123 -9.643 10.720 1.00 90.44 94 TYR A CA 1
ATOM 740 C C . TYR A 1 94 ? -2.620 -9.378 10.940 1.00 90.44 94 TYR A C 1
ATOM 742 O O . TYR A 1 94 ? -2.237 -8.250 11.261 1.00 90.44 94 TYR A O 1
ATOM 750 N N . PRO A 1 95 ? -1.734 -10.366 10.692 1.00 93.69 95 PRO A N 1
ATOM 751 C CA . PRO A 1 95 ? -0.292 -10.213 10.913 1.00 93.69 95 PRO A CA 1
ATOM 752 C C . PRO A 1 95 ? 0.355 -9.080 10.111 1.00 93.69 95 PRO A C 1
ATOM 754 O O . PRO A 1 95 ? 1.358 -8.514 10.539 1.00 93.69 95 PRO A O 1
ATOM 757 N N . ILE A 1 96 ? -0.225 -8.721 8.961 1.00 93.38 96 ILE A N 1
ATOM 758 C CA . ILE A 1 96 ? 0.300 -7.663 8.092 1.00 93.38 96 ILE A CA 1
ATOM 759 C C . ILE A 1 96 ? 0.390 -6.309 8.814 1.00 93.38 96 ILE A C 1
ATOM 761 O O . ILE A 1 96 ? 1.315 -5.547 8.553 1.00 93.38 96 ILE A O 1
ATOM 765 N N . TRP A 1 97 ? -0.485 -6.048 9.792 1.00 93.75 97 TRP A N 1
ATOM 766 C CA . TRP A 1 97 ? -0.512 -4.810 10.579 1.00 93.75 97 TRP A CA 1
ATOM 767 C C . TRP A 1 97 ? 0.666 -4.644 11.539 1.00 93.75 97 TRP A C 1
ATOM 769 O O . TRP A 1 97 ? 0.919 -3.533 11.992 1.00 93.75 97 TRP A O 1
ATOM 779 N N . GLN A 1 98 ? 1.411 -5.717 11.819 1.00 93.19 98 GLN A N 1
ATOM 780 C CA . GLN A 1 98 ? 2.626 -5.664 12.640 1.00 93.19 98 GLN A CA 1
ATOM 781 C C . GLN A 1 98 ? 3.831 -5.098 11.876 1.00 93.19 98 GLN A C 1
ATOM 783 O O . GLN A 1 98 ? 4.897 -4.877 12.450 1.00 93.19 98 GLN A O 1
ATOM 788 N N . HIS A 1 99 ? 3.689 -4.869 10.568 1.00 94.00 99 HIS A N 1
ATOM 789 C CA . HIS A 1 99 ? 4.746 -4.272 9.770 1.00 94.00 99 HIS A CA 1
ATOM 790 C C . HIS A 1 99 ? 5.020 -2.827 10.214 1.00 94.00 99 HIS A C 1
ATOM 792 O O . HIS A 1 99 ? 4.103 -2.024 10.382 1.00 94.00 99 HIS A O 1
ATOM 798 N N . SER A 1 100 ? 6.300 -2.463 10.322 1.00 94.31 100 SER A N 1
ATOM 799 C CA . SER A 1 100 ? 6.753 -1.172 10.867 1.00 94.31 100 SER A CA 1
ATOM 800 C C . SER A 1 100 ? 6.191 0.057 10.146 1.00 94.31 100 SER A C 1
ATOM 802 O O . SER A 1 100 ? 6.069 1.119 10.749 1.00 94.31 100 SER A O 1
ATOM 804 N N . ILE A 1 101 ? 5.796 -0.085 8.877 1.00 94.12 101 ILE A N 1
ATOM 805 C CA . ILE A 1 101 ? 5.146 0.981 8.102 1.00 94.12 101 ILE A CA 1
ATOM 806 C C . ILE A 1 101 ? 3.853 1.493 8.753 1.00 94.12 101 ILE A C 1
ATOM 808 O O . ILE A 1 101 ? 3.538 2.670 8.617 1.00 94.12 101 ILE A O 1
ATOM 812 N N . PHE A 1 102 ? 3.133 0.639 9.485 1.00 94.50 102 PHE A N 1
ATOM 813 C CA . PHE A 1 102 ? 1.890 1.005 10.168 1.00 94.50 102 PHE A CA 1
ATOM 814 C C . PHE A 1 102 ? 2.127 1.712 11.508 1.00 94.50 102 PHE A C 1
ATOM 816 O O . PHE A 1 102 ? 1.203 2.300 12.067 1.00 94.50 102 PHE A O 1
ATOM 823 N N . SER A 1 103 ? 3.371 1.713 11.985 1.00 93.88 103 SER A N 1
ATOM 824 C CA . SER A 1 103 ? 3.833 2.510 13.126 1.00 93.88 103 SER A CA 1
ATOM 825 C C . SER A 1 103 ? 4.578 3.776 12.686 1.00 93.88 103 SER A C 1
ATOM 827 O O . SER A 1 103 ? 5.048 4.539 13.528 1.00 93.88 103 SER A O 1
ATOM 829 N N . ASP A 1 104 ? 4.716 4.009 11.377 1.00 95.56 104 ASP A N 1
ATOM 830 C CA . ASP A 1 104 ? 5.386 5.188 10.837 1.00 95.56 104 ASP A CA 1
ATOM 831 C C . ASP A 1 104 ? 4.622 6.468 11.224 1.00 95.56 104 ASP A C 1
ATOM 833 O O . ASP A 1 104 ? 3.402 6.522 11.040 1.00 95.56 104 ASP A O 1
ATOM 837 N N . PRO A 1 105 ? 5.297 7.532 11.696 1.00 94.56 105 PRO A N 1
ATOM 838 C CA . PRO A 1 105 ? 4.623 8.777 12.062 1.00 94.56 105 PRO A CA 1
ATOM 839 C C . PRO A 1 105 ? 3.765 9.373 10.936 1.00 94.56 105 PRO A C 1
ATOM 841 O O . PRO A 1 105 ? 2.695 9.922 11.204 1.00 94.56 105 PRO A O 1
ATOM 844 N N . ALA A 1 106 ? 4.187 9.237 9.673 1.00 93.69 106 ALA A N 1
ATOM 845 C CA . ALA A 1 106 ? 3.410 9.705 8.528 1.00 93.69 106 ALA A CA 1
ATOM 846 C C . ALA A 1 106 ? 2.152 8.854 8.304 1.00 93.69 106 ALA A C 1
ATOM 848 O O . ALA A 1 106 ? 1.117 9.400 7.923 1.00 93.69 106 ALA A O 1
ATOM 849 N N . TYR A 1 107 ? 2.212 7.545 8.576 1.00 93.88 107 TYR A N 1
ATOM 850 C CA . TYR A 1 107 ? 1.028 6.685 8.537 1.00 93.88 107 TYR A CA 1
ATOM 851 C C . TYR A 1 107 ? 0.063 7.016 9.672 1.00 93.88 107 TYR A C 1
ATOM 853 O O . TYR A 1 107 ? -1.127 7.175 9.423 1.00 93.88 107 TYR A O 1
ATOM 861 N N . LEU A 1 108 ? 0.558 7.174 10.903 1.00 93.62 108 LEU A N 1
ATOM 862 C CA . LEU A 1 108 ? -0.283 7.513 12.056 1.00 93.62 108 LEU A CA 1
ATOM 863 C C . LEU A 1 108 ? -0.986 8.866 11.864 1.00 93.62 108 LEU A C 1
ATOM 865 O O . LEU A 1 108 ? -2.180 8.984 12.141 1.00 93.62 108 LEU A O 1
ATOM 869 N N . SER A 1 109 ? -0.276 9.862 11.322 1.00 91.81 109 SER A N 1
ATOM 870 C CA . SER A 1 109 ? -0.863 11.156 10.954 1.00 91.81 109 SER A CA 1
ATOM 871 C C . SER A 1 109 ? -1.943 11.014 9.873 1.00 91.81 109 SER A C 1
ATOM 873 O O . SER A 1 109 ? -3.036 11.561 10.021 1.00 91.81 109 SER A O 1
ATOM 875 N N . PHE A 1 110 ? -1.671 10.237 8.819 1.00 90.62 110 PHE A N 1
ATOM 876 C CA . PHE A 1 110 ? -2.631 9.965 7.746 1.00 90.62 110 PHE A CA 1
ATOM 877 C C . PHE A 1 110 ? -3.877 9.222 8.251 1.00 90.62 110 PHE A C 1
ATOM 879 O O . PHE A 1 110 ? -4.999 9.630 7.955 1.00 90.62 110 PHE A O 1
ATOM 886 N N . LYS A 1 111 ? -3.693 8.185 9.076 1.00 89.75 111 LYS A N 1
ATOM 887 C CA . LYS A 1 111 ? -4.777 7.428 9.713 1.00 89.75 111 LYS A CA 1
ATOM 888 C C . LYS A 1 111 ? -5.694 8.352 10.518 1.00 89.75 111 LYS A C 1
ATOM 890 O O . LYS A 1 111 ? -6.910 8.259 10.387 1.00 89.75 111 LYS A O 1
ATOM 895 N N . GLY A 1 112 ? -5.120 9.285 11.281 1.00 87.88 112 GLY A N 1
ATOM 896 C CA . GLY A 1 112 ? -5.885 10.289 12.026 1.00 87.88 112 GLY A CA 1
ATOM 897 C C . GLY A 1 112 ? -6.743 11.194 11.132 1.00 87.88 112 GLY A C 1
ATOM 898 O O . GLY A 1 112 ? -7.903 11.440 11.457 1.00 87.88 112 GLY A O 1
ATOM 899 N N . GLN A 1 113 ? -6.217 11.645 9.987 1.00 81.56 113 GLN A N 1
ATOM 900 C CA . GLN A 1 113 ? -6.981 12.447 9.015 1.00 81.56 113 GLN A CA 1
ATOM 901 C C . GLN A 1 113 ? -8.143 11.655 8.404 1.00 81.56 113 GLN A C 1
ATOM 903 O O . GLN A 1 113 ? -9.249 12.176 8.262 1.00 81.56 113 GLN A O 1
ATOM 908 N N . PHE A 1 114 ? -7.908 10.385 8.078 1.00 75.12 114 PHE A N 1
ATOM 909 C CA . PHE A 1 114 ? -8.925 9.515 7.498 1.00 75.12 114 PHE A CA 1
ATOM 910 C C . PHE A 1 114 ? -10.088 9.270 8.470 1.00 75.12 114 PHE A C 1
ATOM 912 O O . PHE A 1 114 ? -11.248 9.377 8.073 1.00 75.12 114 PHE A O 1
ATOM 919 N N . SER A 1 115 ? -9.803 9.029 9.755 1.00 68.69 115 SER A N 1
ATOM 920 C CA . SER A 1 115 ? -10.842 8.846 10.779 1.00 68.69 115 SER A CA 1
ATOM 921 C C . SER A 1 115 ? -11.710 10.098 10.984 1.00 68.69 115 SER A C 1
ATOM 923 O O . SER A 1 115 ? -12.903 9.975 11.265 1.00 68.69 115 SER A O 1
ATOM 925 N N . ILE A 1 116 ? -11.154 11.305 10.812 1.00 66.31 116 ILE A N 1
ATOM 926 C CA . ILE A 1 116 ? -11.922 12.562 10.867 1.00 66.31 116 ILE A CA 1
ATOM 927 C C . ILE A 1 116 ? -12.901 12.639 9.690 1.00 66.31 116 ILE A C 1
ATOM 929 O O . ILE A 1 116 ? -14.091 12.866 9.899 1.00 66.31 116 ILE A O 1
ATOM 933 N N . ILE A 1 117 ? -12.424 12.368 8.473 1.00 64.75 117 ILE A N 1
ATOM 934 C CA . ILE A 1 117 ? -13.233 12.468 7.250 1.00 64.75 117 ILE A CA 1
ATOM 935 C C . ILE A 1 117 ? -14.304 11.370 7.189 1.00 64.75 117 ILE A C 1
ATOM 937 O O . ILE A 1 117 ? -15.443 11.651 6.828 1.00 64.75 117 ILE A O 1
ATOM 941 N N . ALA A 1 118 ? -14.000 10.141 7.614 1.00 61.09 118 ALA A N 1
ATOM 942 C CA . ALA A 1 118 ? -14.993 9.066 7.706 1.00 61.09 118 ALA A CA 1
ATOM 943 C C . ALA A 1 118 ? -16.137 9.413 8.681 1.00 61.09 118 ALA A C 1
ATOM 945 O O . ALA A 1 118 ? -17.310 9.135 8.403 1.00 61.09 118 ALA A O 1
ATOM 946 N N . ARG A 1 119 ? -15.813 10.078 9.800 1.00 60.75 119 ARG A N 1
ATOM 947 C CA . ARG A 1 119 ? -16.806 10.564 10.765 1.00 60.75 119 ARG A CA 1
ATOM 948 C C . ARG A 1 119 ? -17.634 11.714 10.192 1.00 60.75 119 ARG A C 1
ATOM 950 O O . ARG A 1 119 ? -18.854 11.688 10.313 1.00 60.75 119 ARG A O 1
ATOM 957 N N . GLU A 1 120 ? -16.999 12.675 9.527 1.00 56.97 120 GLU A N 1
ATOM 958 C CA . GLU A 1 120 ? -17.687 13.808 8.894 1.00 56.97 120 GLU A CA 1
ATOM 959 C C . GLU A 1 120 ? -18.601 13.374 7.740 1.00 56.97 120 GLU A C 1
ATOM 961 O O . GLU A 1 120 ? -19.743 13.824 7.674 1.00 56.97 120 GLU A O 1
ATOM 966 N N . CYS A 1 121 ? -18.166 12.451 6.876 1.00 57.34 121 CYS A N 1
ATOM 967 C CA . CYS A 1 121 ? -19.014 11.872 5.829 1.00 57.34 121 CYS A CA 1
ATOM 968 C C . CYS A 1 121 ? -20.217 11.119 6.417 1.00 57.34 121 CYS A C 1
ATOM 970 O O . CYS A 1 121 ? -21.322 11.239 5.890 1.00 57.34 121 CYS A O 1
ATOM 972 N N . SER A 1 122 ? -20.036 10.401 7.531 1.00 55.47 122 SER A N 1
ATOM 973 C CA . SER A 1 122 ? -21.143 9.734 8.231 1.00 55.47 122 SER A CA 1
ATOM 974 C C . SER A 1 122 ? -22.133 10.740 8.834 1.00 55.47 122 SER A C 1
ATOM 976 O O . SER A 1 122 ? -23.342 10.560 8.704 1.00 55.47 122 SER A O 1
ATOM 978 N N . SER A 1 123 ? -21.649 11.842 9.419 1.00 53.41 123 SER A N 1
ATOM 979 C CA . SER A 1 123 ? -22.503 12.928 9.926 1.00 53.41 123 SER A CA 1
ATOM 980 C C . SER A 1 123 ? -23.230 13.686 8.808 1.00 53.41 123 SER A C 1
ATOM 982 O O . SER A 1 123 ? -24.394 14.046 8.963 1.00 53.41 123 SER A O 1
ATOM 984 N N . MET A 1 124 ? -22.582 13.893 7.661 1.00 47.25 124 MET A N 1
ATOM 985 C CA . MET A 1 124 ? -23.172 14.557 6.493 1.00 47.25 124 MET A CA 1
ATOM 986 C C . MET A 1 124 ? -24.271 13.709 5.837 1.00 47.25 124 MET A C 1
ATOM 988 O O . MET A 1 124 ? -25.259 14.255 5.348 1.00 47.25 124 MET A O 1
ATOM 992 N N . LEU A 1 125 ? -24.126 12.379 5.851 1.00 50.56 125 LEU A N 1
ATOM 993 C CA . LEU A 1 125 ? -25.174 11.448 5.428 1.00 50.56 125 LEU A CA 1
ATOM 994 C C . LEU A 1 125 ? -26.338 11.408 6.431 1.00 50.56 125 LEU A C 1
ATOM 996 O O . LEU A 1 125 ? -27.488 11.432 6.003 1.00 50.56 125 LEU A O 1
ATOM 1000 N N . ALA A 1 126 ? -26.062 11.431 7.741 1.00 48.44 126 ALA A N 1
ATOM 1001 C CA . ALA A 1 126 ? -27.098 11.473 8.779 1.00 48.44 126 ALA A CA 1
ATOM 1002 C C . ALA A 1 126 ? -27.979 12.736 8.691 1.00 48.44 126 ALA A C 1
ATOM 1004 O O . ALA A 1 126 ? -29.203 12.624 8.687 1.00 48.44 126 ALA A O 1
ATOM 1005 N N . LEU A 1 127 ? -27.377 13.916 8.487 1.00 49.41 127 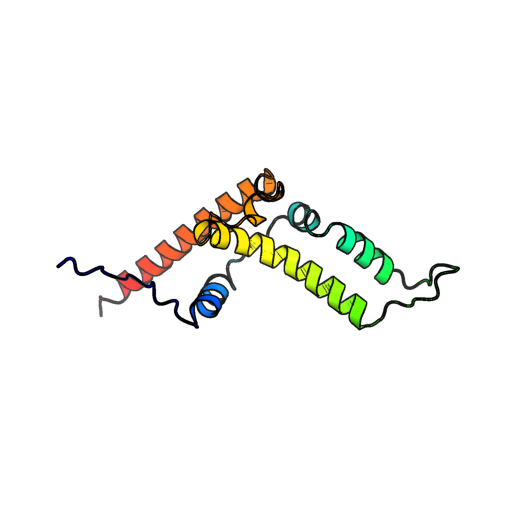LEU A N 1
ATOM 1006 C CA . LEU A 1 127 ? -28.113 15.176 8.282 1.00 49.41 127 LEU A CA 1
ATOM 1007 C C . LEU A 1 127 ? -28.979 15.169 7.012 1.00 49.41 127 LEU A C 1
ATOM 1009 O O . LEU A 1 127 ? -29.975 15.884 6.924 1.00 49.41 127 LEU A O 1
ATOM 1013 N N . LYS A 1 128 ? -28.604 14.368 6.009 1.00 50.47 128 LYS A N 1
ATOM 1014 C CA . LYS A 1 128 ? -29.357 14.241 4.757 1.00 50.47 128 LYS A CA 1
ATOM 1015 C C . LYS A 1 128 ? -30.565 13.312 4.895 1.00 50.47 128 LYS A C 1
ATOM 1017 O O . LYS A 1 128 ? -31.550 13.517 4.194 1.00 50.47 128 LYS A O 1
ATOM 1022 N N . CYS A 1 129 ? -30.502 12.340 5.806 1.00 47.12 129 CYS A N 1
ATOM 1023 C CA . CYS A 1 129 ? -31.632 11.480 6.153 1.00 47.12 129 CYS A CA 1
ATOM 1024 C C . CYS A 1 129 ? -32.661 12.219 7.023 1.00 47.12 129 CYS A C 1
ATOM 1026 O O . CYS A 1 129 ? -33.850 12.129 6.742 1.00 47.12 129 CYS A O 1
ATOM 1028 N N . GLU A 1 130 ? -32.223 13.029 7.993 1.00 49.25 130 GLU A N 1
ATOM 1029 C CA . GLU A 1 130 ? -33.136 13.814 8.848 1.00 49.25 130 GLU A CA 1
ATOM 1030 C C . GLU A 1 130 ? -33.936 14.880 8.071 1.00 49.25 130 GLU A C 1
ATOM 1032 O O . GLU A 1 130 ? -35.028 15.261 8.481 1.00 49.25 130 GLU A O 1
ATOM 1037 N N . GLY A 1 131 ? -33.431 15.339 6.921 1.00 48.03 131 GLY A N 1
ATOM 1038 C CA . GLY A 1 131 ? -34.139 16.274 6.039 1.00 48.03 131 GLY A CA 1
ATOM 1039 C C . GLY A 1 131 ? -35.123 15.631 5.051 1.00 48.03 131 GLY A C 1
ATOM 1040 O O . GLY A 1 131 ? -35.813 16.364 4.346 1.00 48.03 131 GLY A O 1
ATOM 1041 N N . SER A 1 132 ? -35.178 14.295 4.958 1.00 46.22 132 SER A N 1
ATOM 1042 C CA . SER A 1 132 ? -36.041 13.575 4.004 1.00 46.22 132 SER A CA 1
ATOM 1043 C C . SER A 1 132 ? -37.355 13.071 4.613 1.00 46.22 132 SER A C 1
ATOM 1045 O O . SER A 1 132 ? -38.234 12.670 3.854 1.00 46.22 132 SER A O 1
ATOM 1047 N N . ASP A 1 133 ? -37.510 13.126 5.939 1.00 49.44 133 ASP A N 1
ATOM 1048 C CA . ASP A 1 133 ? -38.730 12.705 6.654 1.00 49.44 133 ASP A CA 1
ATOM 1049 C C . ASP A 1 133 ? -39.736 13.857 6.864 1.00 49.44 133 ASP A C 1
ATOM 1051 O O . ASP A 1 133 ? -40.747 13.706 7.549 1.00 49.44 133 ASP A O 1
ATOM 1055 N N . ALA A 1 134 ? -39.473 15.022 6.265 1.00 50.41 134 ALA A N 1
ATOM 1056 C CA . ALA A 1 134 ? -40.346 16.190 6.295 1.00 50.41 134 ALA A CA 1
ATOM 1057 C C . ALA A 1 134 ? -40.791 16.582 4.876 1.00 50.41 134 ALA A C 1
ATOM 1059 O O . ALA A 1 134 ? -40.431 17.653 4.385 1.00 50.41 134 ALA A O 1
ATOM 1060 N N . ASN A 1 135 ? -41.549 15.710 4.204 1.00 40.44 135 ASN A N 1
ATOM 1061 C CA . ASN A 1 135 ? -42.464 16.115 3.129 1.00 40.44 135 ASN A CA 1
ATOM 1062 C C . ASN A 1 135 ? -43.572 15.084 2.900 1.00 40.44 135 ASN A C 1
ATOM 1064 O O . ASN A 1 135 ? -43.232 13.894 2.722 1.00 40.44 135 ASN A O 1
#

pLDDT: mean 74.15, std 18.1, range [37.62, 95.56]